Protein AF-A0A7K0RZT3-F1 (afdb_monomer_lite)

pLDDT: mean 76.5, std 20.4, range [35.31, 98.88]

Radius of gyration: 30.73 Å; chains: 1; bounding box: 65×34×114 Å

Sequence (165 aa):
MNIFDRVRKNGTHAAADDHLGPGSPAYTEVHQRRDELAAVVAEMTWDLGGLTYEMAIRDHFRIDVLVRRASELQEVDAQLGEVERLLAADYEGISGGCRACGAPHSRGAVYCWQCGLQLLQESQSAVVTGVTAPTAEIPAPAQTVPAPETQIQPPAPPRQPLPPR

Foldseek 3Di:
DDPVVVCVVVVPPDPPPPQCDPPDPNVVVLVVVLVVLVVVLVVLVVVLVVVVVVCVVVVHDDVVVSVVSVVVSVVSVVVSVVSVVVVVVSVQQWPFADPPPGHTDGVPDQADPPPRHGPPDPPPPPPPPDPDDDDDPDPDPDDPDDDPPPPPDPDDDDDDDDDDD

Structure (mmCIF, N/CA/C/O backbone):
data_AF-A0A7K0RZT3-F1
#
_entry.id   AF-A0A7K0RZT3-F1
#
loop_
_atom_site.group_PDB
_atom_site.id
_atom_site.type_symbol
_atom_site.label_atom_id
_atom_site.label_alt_id
_atom_site.label_comp_id
_atom_site.label_asym_id
_atom_site.label_entity_id
_atom_site.label_seq_id
_atom_site.pdbx_PDB_ins_code
_atom_site.Cartn_x
_atom_site.Cartn_y
_atom_site.Cartn_z
_atom_site.occupancy
_atom_site.B_iso_or_equiv
_atom_site.auth_seq_id
_atom_site.auth_comp_id
_atom_site.auth_asym_id
_atom_site.auth_atom_id
_atom_site.pdbx_PDB_model_num
ATOM 1 N N . MET A 1 1 ? -8.107 -11.428 56.842 1.00 50.16 1 MET A N 1
ATOM 2 C CA . MET A 1 1 ? -7.923 -10.964 55.449 1.00 50.16 1 MET A CA 1
ATOM 3 C C . MET A 1 1 ? -8.778 -11.862 54.564 1.00 50.16 1 MET A C 1
ATOM 5 O O . MET A 1 1 ? -8.476 -13.046 54.485 1.00 50.16 1 MET A O 1
ATOM 9 N N . ASN A 1 2 ? -9.898 -11.364 54.031 1.00 51.38 2 ASN A N 1
ATOM 10 C CA . ASN A 1 2 ? -10.887 -12.197 53.332 1.00 51.38 2 ASN A CA 1
ATOM 11 C C . ASN A 1 2 ? -10.506 -12.437 51.865 1.00 51.38 2 ASN A C 1
ATOM 13 O O . ASN A 1 2 ? -9.894 -11.587 51.223 1.00 51.38 2 ASN A O 1
ATOM 17 N N . ILE A 1 3 ? -10.906 -13.591 51.326 1.00 59.00 3 ILE A N 1
ATOM 18 C CA . ILE A 1 3 ? -10.601 -14.020 49.950 1.00 59.00 3 ILE A CA 1
ATOM 19 C C . ILE A 1 3 ? -11.137 -13.032 48.895 1.00 59.00 3 ILE A C 1
ATOM 21 O O . ILE A 1 3 ? -10.513 -12.830 47.856 1.00 59.00 3 ILE A O 1
ATOM 25 N N . PHE A 1 4 ? -12.226 -12.327 49.221 1.00 54.66 4 PHE A N 1
ATOM 26 C CA . PHE A 1 4 ? -12.836 -11.286 48.392 1.00 54.66 4 PHE A CA 1
ATOM 27 C C . PHE A 1 4 ? -11.978 -10.010 48.265 1.00 54.66 4 PHE A C 1
ATOM 29 O O . PHE A 1 4 ? -11.965 -9.399 47.198 1.00 54.66 4 PHE A O 1
ATOM 36 N N . ASP A 1 5 ? -11.183 -9.644 49.282 1.00 53.59 5 ASP A N 1
ATOM 37 C CA . ASP A 1 5 ? -10.235 -8.515 49.185 1.00 53.59 5 ASP A CA 1
ATOM 38 C C . ASP A 1 5 ? -9.071 -8.822 48.235 1.00 53.59 5 ASP A C 1
ATOM 40 O O . ASP A 1 5 ? -8.497 -7.920 47.622 1.00 53.59 5 ASP A O 1
ATOM 44 N N . ARG A 1 6 ? -8.719 -10.106 48.090 1.00 53.59 6 ARG A N 1
ATOM 45 C CA . ARG A 1 6 ? -7.636 -10.554 47.207 1.00 53.59 6 ARG A CA 1
ATOM 46 C C . ARG A 1 6 ? -8.045 -10.505 45.740 1.00 53.59 6 ARG A C 1
ATOM 48 O O . ARG A 1 6 ? -7.247 -10.084 44.913 1.00 53.59 6 ARG A O 1
ATOM 55 N N . VAL A 1 7 ? -9.293 -10.858 45.433 1.00 58.47 7 VAL A N 1
ATOM 56 C CA . VAL A 1 7 ? -9.851 -10.736 44.076 1.00 58.47 7 VAL A CA 1
ATOM 57 C C . VAL A 1 7 ? -9.948 -9.263 43.663 1.00 58.47 7 VAL A C 1
ATOM 59 O O . VAL A 1 7 ? -9.594 -8.922 42.541 1.00 58.47 7 VAL A O 1
ATOM 62 N N . ARG A 1 8 ? -10.307 -8.362 44.592 1.00 55.53 8 ARG A N 1
ATOM 63 C CA . ARG A 1 8 ? -10.365 -6.913 44.330 1.00 55.53 8 ARG A CA 1
ATOM 64 C C . ARG A 1 8 ? -8.989 -6.283 44.080 1.00 55.53 8 ARG A C 1
ATOM 66 O O . ARG A 1 8 ? -8.889 -5.365 43.278 1.00 55.53 8 ARG A O 1
ATOM 73 N N . LYS A 1 9 ? -7.937 -6.775 44.749 1.00 50.59 9 LYS A N 1
ATOM 74 C CA . LYS A 1 9 ? -6.548 -6.309 44.563 1.00 50.59 9 LYS A CA 1
ATOM 75 C C . LYS A 1 9 ? -5.829 -6.956 43.374 1.00 50.59 9 LYS A C 1
ATOM 77 O O . LYS A 1 9 ? -4.928 -6.338 42.824 1.00 50.59 9 LYS A O 1
ATOM 82 N N . ASN A 1 10 ? -6.239 -8.154 42.953 1.00 47.19 10 ASN A N 1
ATOM 83 C CA . ASN A 1 10 ? -5.727 -8.797 41.736 1.00 47.19 10 ASN A CA 1
ATOM 84 C C . ASN A 1 10 ? -6.435 -8.325 40.451 1.00 47.19 10 ASN A C 1
ATOM 86 O O . ASN A 1 10 ? -6.016 -8.708 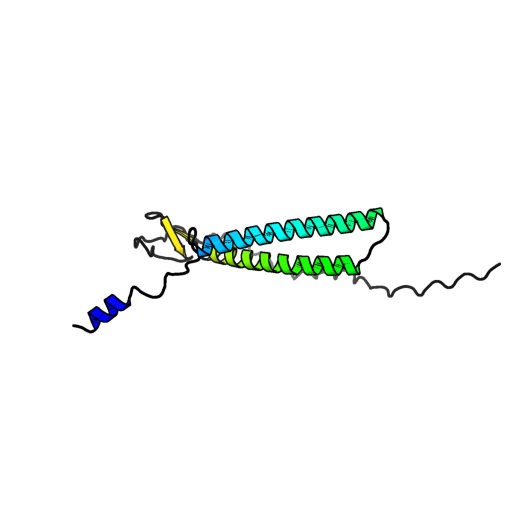39.367 1.00 47.19 10 ASN A O 1
ATOM 90 N N . GLY A 1 11 ? -7.486 -7.505 40.550 1.00 40.31 11 GLY A N 1
ATOM 91 C CA . GLY A 1 11 ? -8.268 -7.034 39.402 1.00 40.31 11 GLY A CA 1
ATOM 92 C C . GLY A 1 11 ? -7.705 -5.820 38.653 1.00 40.31 11 GLY A C 1
ATOM 93 O O . GLY A 1 11 ? -8.373 -5.340 37.747 1.00 40.31 11 GLY A O 1
ATOM 94 N N . THR A 1 12 ? -6.529 -5.287 39.015 1.00 45.53 12 THR A N 1
ATOM 95 C CA . THR A 1 12 ? -5.975 -4.063 38.387 1.00 45.53 12 THR A CA 1
ATOM 96 C C . THR A 1 12 ? -4.583 -4.230 37.774 1.00 45.53 12 THR A C 1
ATOM 98 O O . THR A 1 12 ? -3.945 -3.240 37.429 1.00 45.53 12 THR A O 1
ATOM 101 N N . HIS A 1 13 ? -4.101 -5.463 37.601 1.00 44.06 13 HIS A N 1
ATOM 102 C CA . HIS A 1 13 ? -2.879 -5.736 36.844 1.00 44.06 13 HIS A CA 1
ATOM 103 C C . HIS A 1 13 ? -3.109 -6.929 35.914 1.00 44.06 13 HIS A C 1
ATOM 105 O O . HIS A 1 13 ? -3.143 -8.054 36.400 1.00 44.06 13 HIS A O 1
ATOM 111 N N . ALA A 1 14 ? -3.234 -6.648 34.609 1.00 35.31 14 ALA A N 1
ATOM 112 C CA . ALA A 1 14 ? -3.191 -7.562 33.449 1.00 35.31 14 ALA A CA 1
ATOM 113 C C . ALA A 1 14 ? -4.442 -7.505 32.557 1.00 35.31 14 ALA A C 1
ATOM 115 O O . ALA A 1 14 ? -5.211 -8.455 32.477 1.00 35.31 14 ALA A O 1
ATOM 116 N N . ALA A 1 15 ? -4.606 -6.358 31.905 1.00 36.38 15 ALA A N 1
ATOM 117 C CA . ALA A 1 15 ? -5.102 -6.164 30.543 1.00 36.38 15 ALA A CA 1
ATOM 118 C C . ALA A 1 15 ? -5.265 -4.647 30.428 1.00 36.38 15 ALA A C 1
ATOM 120 O O . ALA A 1 15 ? -6.309 -4.094 30.750 1.00 36.38 15 ALA A O 1
ATOM 121 N N . ALA A 1 16 ? -4.178 -3.940 30.107 1.00 41.91 16 ALA A N 1
ATOM 122 C CA . ALA A 1 16 ? -4.373 -2.673 29.423 1.00 41.91 16 ALA A CA 1
ATOM 123 C C . ALA A 1 16 ? -5.045 -3.094 28.122 1.00 41.91 16 ALA A C 1
ATOM 125 O O . ALA A 1 16 ? -4.419 -3.782 27.320 1.00 41.91 16 ALA A O 1
ATOM 126 N N . ASP A 1 17 ? -6.349 -2.864 28.032 1.00 43.59 17 ASP A N 1
ATOM 127 C CA . ASP A 1 17 ? -7.126 -3.251 26.875 1.00 43.59 17 ASP A CA 1
ATOM 128 C C . ASP A 1 17 ? -6.464 -2.617 25.645 1.00 43.59 17 ASP A C 1
ATOM 130 O O . ASP A 1 17 ? -6.491 -1.394 25.479 1.00 43.59 17 ASP A O 1
ATOM 134 N N . ASP A 1 18 ? -5.850 -3.459 24.806 1.00 48.28 18 ASP A N 1
ATOM 135 C CA . ASP A 1 18 ? -5.452 -3.179 23.421 1.00 48.28 18 ASP A CA 1
ATOM 136 C C . ASP A 1 18 ? -6.727 -2.964 22.594 1.00 48.28 18 ASP A C 1
ATOM 138 O O . ASP A 1 18 ? -7.048 -3.666 21.635 1.00 48.28 18 ASP A O 1
ATOM 142 N N . HIS A 1 19 ? -7.541 -2.004 23.014 1.00 55.12 19 HIS A N 1
ATOM 143 C CA . HIS A 1 19 ? -8.616 -1.517 22.196 1.00 55.12 19 HIS A CA 1
ATOM 144 C C . HIS A 1 19 ? -7.970 -0.682 21.100 1.00 55.12 19 HIS A C 1
ATOM 146 O O . HIS A 1 19 ? -7.403 0.391 21.338 1.00 55.12 19 HIS A O 1
ATOM 152 N N . LEU A 1 20 ? -8.075 -1.198 19.879 1.00 59.78 20 LEU A N 1
ATOM 153 C CA . LEU A 1 20 ? -7.786 -0.502 18.633 1.00 59.78 20 LEU A CA 1
ATOM 154 C C . LEU A 1 20 ? -8.876 0.563 18.401 1.00 59.78 20 LEU A C 1
ATOM 156 O O . LEU A 1 20 ? -9.676 0.516 17.478 1.00 59.78 20 LEU A O 1
ATOM 160 N N . GLY A 1 21 ? -8.991 1.477 19.364 1.00 60.22 21 GLY A N 1
ATOM 161 C CA . GLY A 1 21 ? -9.945 2.570 19.390 1.00 60.22 21 GLY A CA 1
ATOM 162 C C . GLY A 1 21 ? -9.267 3.882 18.992 1.00 60.22 21 GLY A C 1
ATOM 163 O O . GLY A 1 21 ? -8.069 4.049 19.242 1.00 60.22 21 GLY A O 1
ATOM 164 N N . PRO A 1 22 ? -10.016 4.848 18.432 1.00 58.97 22 PRO A N 1
ATOM 165 C CA . PRO A 1 22 ? -9.461 6.133 18.025 1.00 58.97 22 PRO A CA 1
ATOM 166 C C . PRO A 1 22 ? -8.731 6.824 19.187 1.00 58.97 22 PRO A C 1
ATOM 168 O O . PRO A 1 22 ? -9.339 7.137 20.211 1.00 58.97 22 PRO A O 1
ATOM 171 N N . GLY A 1 23 ? -7.425 7.057 19.025 1.00 64.56 23 GLY A N 1
ATOM 172 C CA . GLY A 1 23 ? -6.568 7.715 20.021 1.00 64.56 23 GLY A CA 1
ATOM 173 C C . GLY A 1 23 ? -5.782 6.785 20.957 1.00 64.56 23 GLY A C 1
ATOM 174 O O . GLY A 1 23 ? -5.047 7.294 21.803 1.00 64.56 23 GLY A O 1
ATOM 175 N N . SER A 1 24 ? -5.890 5.456 20.820 1.00 74.19 24 SER A N 1
ATOM 176 C CA . SER A 1 24 ? -4.996 4.523 21.523 1.00 74.19 24 SER A CA 1
ATOM 177 C C . SER A 1 24 ? -3.600 4.486 20.873 1.00 74.19 24 SER A C 1
ATOM 179 O O . SER A 1 24 ? -3.479 4.731 19.670 1.00 74.19 24 SER A O 1
ATOM 181 N N . PRO A 1 25 ? -2.524 4.184 21.628 1.00 73.56 25 PRO A N 1
ATOM 182 C CA . PRO A 1 25 ? -1.177 4.084 21.061 1.00 73.56 25 PRO A CA 1
ATOM 183 C C . PRO A 1 25 ? -1.088 3.006 19.967 1.00 73.56 25 PRO A C 1
ATOM 185 O O . PRO A 1 25 ? -0.498 3.257 18.918 1.00 73.56 25 PRO A O 1
ATOM 188 N N . ALA A 1 26 ? -1.756 1.862 20.157 1.00 76.12 26 ALA A N 1
ATOM 189 C CA . ALA A 1 26 ? -1.850 0.804 19.151 1.00 76.12 26 ALA A CA 1
ATOM 190 C C . ALA A 1 26 ? -2.554 1.292 17.871 1.00 76.12 26 ALA A C 1
ATOM 192 O O . ALA A 1 26 ? -2.080 1.047 16.766 1.00 76.12 26 ALA A O 1
ATOM 193 N N . TYR A 1 27 ? -3.637 2.066 18.003 1.00 81.38 27 TYR A N 1
ATOM 194 C CA . TYR A 1 27 ? -4.324 2.674 16.860 1.00 81.38 27 TYR A CA 1
ATOM 195 C C . TYR A 1 27 ? -3.407 3.638 16.096 1.00 81.38 27 TYR A C 1
ATOM 197 O O . TYR A 1 27 ? -3.336 3.591 14.868 1.00 81.38 27 TYR A O 1
ATOM 205 N N . THR A 1 28 ? -2.655 4.485 16.806 1.00 86.06 28 THR A N 1
ATOM 206 C CA . THR A 1 28 ? -1.700 5.399 16.160 1.00 86.06 28 THR A CA 1
ATOM 207 C C . THR A 1 28 ? -0.558 4.665 15.457 1.00 86.06 28 THR A C 1
ATOM 209 O O . THR A 1 28 ? -0.139 5.102 14.389 1.00 86.06 28 THR A O 1
ATOM 212 N N . GLU A 1 29 ? -0.101 3.535 16.001 1.00 89.00 29 GLU A N 1
ATOM 213 C CA . GLU A 1 29 ? 0.954 2.709 15.405 1.00 89.00 29 GLU A CA 1
ATOM 214 C C . GLU A 1 29 ? 0.496 2.056 14.094 1.00 89.00 29 GLU A C 1
ATOM 216 O O . GLU A 1 29 ? 1.208 2.122 13.094 1.00 89.00 29 GLU A O 1
ATOM 221 N N . VAL A 1 30 ? -0.722 1.502 14.050 1.00 90.25 30 VAL A N 1
ATOM 222 C CA . VAL A 1 30 ? -1.278 0.909 12.820 1.00 90.25 30 VAL A CA 1
ATOM 223 C C . VAL A 1 30 ? -1.459 1.970 11.728 1.00 90.25 30 VAL A C 1
ATOM 225 O O . VAL A 1 30 ? -1.115 1.737 10.568 1.00 90.25 30 VAL A O 1
ATOM 228 N N . HIS A 1 31 ? -1.929 3.167 12.091 1.00 92.56 31 HIS A N 1
ATOM 229 C CA . HIS A 1 31 ? -2.030 4.291 11.156 1.00 92.56 31 HIS A CA 1
ATOM 230 C C . HIS A 1 31 ? -0.669 4.758 10.634 1.00 92.56 31 HIS A C 1
ATOM 232 O O . HIS A 1 31 ? -0.518 4.961 9.430 1.00 92.56 31 HIS A O 1
ATOM 238 N N . GLN A 1 32 ? 0.325 4.886 11.514 1.00 95.12 32 GLN A N 1
ATOM 239 C CA . GLN A 1 32 ? 1.685 5.229 11.111 1.00 95.12 32 GLN A CA 1
ATOM 240 C C . GLN A 1 32 ? 2.247 4.172 10.156 1.00 95.12 32 GLN A C 1
ATOM 242 O O . GLN A 1 32 ? 2.810 4.510 9.116 1.00 95.12 32 GLN A O 1
ATOM 247 N N . ARG A 1 33 ? 2.039 2.889 10.465 1.00 96.50 33 ARG A N 1
ATOM 248 C CA . ARG A 1 33 ? 2.508 1.790 9.625 1.00 96.50 33 ARG A CA 1
ATOM 249 C C . ARG A 1 33 ? 1.880 1.813 8.233 1.00 96.50 33 ARG A C 1
ATOM 251 O O . ARG A 1 33 ? 2.579 1.552 7.254 1.00 96.50 33 ARG A O 1
ATOM 258 N N . ARG A 1 34 ? 0.587 2.141 8.130 1.00 98.00 34 ARG A N 1
ATOM 259 C CA . ARG A 1 34 ? -0.090 2.356 6.843 1.00 98.00 34 ARG A CA 1
ATOM 260 C C . ARG A 1 34 ? 0.595 3.466 6.049 1.00 98.00 34 ARG A C 1
ATOM 262 O O . ARG A 1 34 ? 0.900 3.267 4.879 1.00 98.00 34 ARG A O 1
ATOM 269 N N . ASP A 1 35 ? 0.842 4.612 6.677 1.00 98.31 35 ASP A N 1
ATOM 270 C CA . ASP A 1 35 ? 1.423 5.776 6.002 1.00 98.31 35 ASP A CA 1
ATOM 271 C C . ASP A 1 35 ? 2.860 5.497 5.528 1.00 98.31 35 ASP A C 1
ATOM 273 O O . ASP A 1 35 ? 3.232 5.870 4.414 1.00 98.31 35 ASP A O 1
ATOM 277 N N . GLU A 1 36 ? 3.646 4.765 6.323 1.00 98.44 36 GLU A N 1
ATOM 278 C CA . GLU A 1 36 ? 4.974 4.280 5.933 1.00 98.44 36 GLU A CA 1
ATOM 279 C C . GLU A 1 36 ? 4.912 3.351 4.714 1.00 98.44 36 GLU A C 1
ATOM 281 O O . GLU A 1 36 ? 5.644 3.552 3.745 1.00 98.44 36 GLU A O 1
ATOM 286 N N . LEU A 1 37 ? 4.031 2.345 4.734 1.00 98.69 37 LEU A N 1
ATOM 287 C CA . LEU A 1 37 ? 3.872 1.407 3.619 1.00 98.69 37 LEU A CA 1
ATOM 288 C C . LEU A 1 37 ? 3.382 2.113 2.350 1.00 98.69 37 LEU A C 1
ATOM 290 O O . LEU A 1 37 ? 3.917 1.860 1.273 1.00 98.69 37 LEU A O 1
ATOM 294 N N . ALA A 1 38 ? 2.429 3.038 2.472 1.00 98.69 38 ALA A N 1
ATOM 295 C CA . ALA A 1 38 ? 1.926 3.829 1.354 1.00 98.69 38 ALA A CA 1
ATOM 296 C C . ALA A 1 38 ? 3.028 4.684 0.712 1.00 98.69 38 ALA A C 1
ATOM 298 O O . ALA A 1 38 ? 3.123 4.749 -0.515 1.00 98.69 38 ALA A O 1
ATOM 299 N N . ALA A 1 39 ? 3.901 5.293 1.522 1.00 98.75 39 ALA A N 1
ATOM 300 C CA . ALA A 1 39 ? 5.051 6.036 1.018 1.00 98.75 39 ALA A CA 1
ATOM 301 C C . ALA A 1 39 ? 6.029 5.128 0.254 1.00 98.75 39 ALA A C 1
ATOM 303 O O . ALA A 1 39 ? 6.490 5.493 -0.827 1.00 98.75 39 ALA A O 1
ATOM 304 N N . VAL A 1 40 ? 6.305 3.925 0.770 1.00 98.69 40 VAL A N 1
ATOM 305 C CA . VAL A 1 40 ? 7.187 2.956 0.098 1.00 98.69 40 VAL A CA 1
ATOM 306 C C . VAL A 1 40 ? 6.582 2.468 -1.222 1.00 98.69 40 VAL A C 1
ATOM 308 O O . VAL A 1 40 ? 7.284 2.437 -2.230 1.00 98.69 40 VAL A O 1
ATOM 311 N N . VAL A 1 41 ? 5.287 2.132 -1.255 1.00 98.88 41 VAL A N 1
ATOM 312 C CA . VAL A 1 41 ? 4.584 1.726 -2.487 1.00 98.88 41 VAL A CA 1
ATOM 313 C C . VAL A 1 41 ? 4.641 2.833 -3.540 1.00 98.88 41 VAL A C 1
ATOM 315 O O . VAL A 1 41 ? 4.902 2.554 -4.713 1.00 98.88 41 VAL A O 1
ATOM 318 N N . ALA A 1 42 ? 4.436 4.090 -3.136 1.00 98.81 42 ALA A N 1
ATOM 319 C CA . ALA A 1 42 ? 4.514 5.234 -4.038 1.00 98.81 42 ALA A CA 1
ATOM 320 C C . ALA A 1 42 ? 5.918 5.388 -4.647 1.00 98.81 42 ALA A C 1
ATOM 322 O O . ALA A 1 42 ? 6.036 5.516 -5.867 1.00 98.81 42 ALA A O 1
ATOM 323 N N . GLU A 1 43 ? 6.969 5.302 -3.828 1.00 98.81 43 GLU A N 1
ATOM 324 C CA . GLU A 1 43 ? 8.360 5.399 -4.289 1.00 98.81 43 GLU A CA 1
ATOM 325 C C . GLU A 1 43 ? 8.720 4.253 -5.243 1.00 98.81 43 GLU A C 1
ATOM 327 O O . GLU A 1 43 ? 9.217 4.473 -6.344 1.00 98.81 43 GLU A O 1
ATOM 332 N N . MET A 1 44 ? 8.382 3.013 -4.883 1.00 98.75 44 MET A N 1
ATOM 333 C CA . MET A 1 44 ? 8.646 1.849 -5.732 1.00 98.75 44 MET A CA 1
ATOM 334 C C . MET A 1 44 ? 7.875 1.903 -7.058 1.00 98.75 44 MET A C 1
ATOM 336 O O . MET A 1 44 ? 8.388 1.470 -8.092 1.00 98.75 44 MET A O 1
ATOM 340 N N . THR A 1 45 ? 6.655 2.447 -7.054 1.00 98.69 45 THR A N 1
ATOM 341 C CA . THR A 1 45 ? 5.866 2.664 -8.276 1.00 98.69 45 THR A CA 1
ATOM 342 C C . THR A 1 45 ? 6.526 3.711 -9.171 1.00 98.69 45 THR A C 1
ATOM 344 O O . THR A 1 45 ? 6.617 3.517 -10.387 1.00 98.69 45 THR A O 1
ATOM 347 N N . TRP A 1 46 ? 7.019 4.799 -8.573 1.00 98.75 46 TRP A N 1
ATOM 348 C CA . TRP A 1 46 ? 7.772 5.831 -9.277 1.00 98.75 46 TRP A CA 1
ATOM 349 C C . TRP A 1 46 ? 9.044 5.260 -9.916 1.00 98.75 46 TRP A C 1
ATOM 351 O O . TRP A 1 46 ? 9.251 5.422 -11.121 1.00 98.75 46 TRP A O 1
ATOM 361 N N . ASP A 1 47 ? 9.838 4.507 -9.156 1.00 98.44 47 ASP A N 1
ATOM 362 C CA . ASP A 1 47 ? 11.064 3.863 -9.634 1.00 98.44 47 ASP A CA 1
ATOM 363 C C . ASP A 1 47 ? 10.800 2.842 -10.746 1.00 98.44 47 ASP A C 1
ATOM 365 O O . ASP A 1 47 ? 11.522 2.801 -11.747 1.00 98.44 47 ASP A O 1
ATOM 369 N N . LEU A 1 48 ? 9.749 2.025 -10.613 1.00 98.56 48 LEU A N 1
ATOM 370 C CA . LEU A 1 48 ? 9.354 1.060 -11.641 1.00 98.56 48 LEU A CA 1
ATOM 371 C C . LEU A 1 48 ? 8.956 1.766 -12.945 1.00 98.56 48 LEU A C 1
ATOM 373 O O . LEU A 1 48 ? 9.346 1.333 -14.036 1.00 98.56 48 LEU A O 1
ATOM 377 N N . GLY A 1 49 ? 8.208 2.867 -12.841 1.00 98.44 49 GLY A N 1
ATOM 378 C CA . GLY A 1 49 ? 7.845 3.715 -13.974 1.00 98.44 49 GLY A CA 1
ATOM 379 C C . GLY A 1 49 ? 9.068 4.354 -14.631 1.00 98.44 49 GLY A C 1
ATOM 380 O O . GLY A 1 49 ? 9.218 4.272 -15.851 1.00 98.44 49 GLY A O 1
ATOM 381 N N . GLY A 1 50 ? 9.980 4.910 -13.831 1.00 98.38 50 GLY A N 1
ATOM 382 C CA . GLY A 1 50 ? 11.238 5.492 -14.301 1.00 98.38 50 GLY A CA 1
ATOM 383 C C . GLY A 1 50 ? 12.122 4.472 -15.016 1.00 98.38 50 GLY A C 1
ATOM 384 O O . GLY A 1 50 ? 12.603 4.727 -16.119 1.00 98.38 50 GLY A O 1
ATOM 385 N N . LEU A 1 51 ? 12.265 3.270 -14.455 1.00 98.19 51 LEU A N 1
ATOM 386 C CA . LEU A 1 51 ? 12.990 2.170 -15.088 1.00 98.19 51 LEU A CA 1
ATOM 387 C C . LEU A 1 51 ? 12.366 1.783 -16.437 1.00 98.19 51 LEU A C 1
ATOM 389 O O . LEU A 1 51 ? 13.079 1.618 -17.427 1.00 98.19 51 LEU A O 1
ATOM 393 N N . THR A 1 52 ? 11.039 1.655 -16.481 1.00 98.56 52 THR A N 1
ATOM 394 C CA . THR A 1 52 ? 10.302 1.325 -17.709 1.00 98.56 52 THR A CA 1
ATOM 395 C C . THR A 1 52 ? 10.480 2.414 -18.767 1.00 98.56 52 THR A C 1
ATOM 397 O O . THR A 1 52 ? 10.732 2.102 -19.930 1.00 98.56 52 THR A O 1
ATOM 400 N N . TYR A 1 53 ? 10.413 3.685 -18.367 1.00 98.44 53 TYR A N 1
ATOM 401 C CA . TYR A 1 53 ? 10.657 4.833 -19.237 1.00 98.44 53 TYR A CA 1
ATOM 402 C C . TYR A 1 53 ? 12.076 4.808 -19.824 1.00 98.44 53 TYR A C 1
ATOM 404 O O . TYR A 1 53 ? 12.244 4.894 -21.041 1.00 98.44 53 TYR A O 1
ATOM 412 N N . GLU A 1 54 ? 13.096 4.602 -18.988 1.00 98.38 54 GLU A N 1
ATOM 413 C CA . GLU A 1 54 ? 14.497 4.541 -19.417 1.00 98.38 54 GLU A CA 1
ATOM 414 C C . GLU A 1 54 ? 14.786 3.357 -20.360 1.00 98.38 54 GLU A C 1
ATOM 416 O O . GLU A 1 54 ? 15.639 3.470 -21.248 1.00 98.38 54 GLU A O 1
ATOM 421 N N . MET A 1 55 ? 14.085 2.228 -20.198 1.00 98.38 55 MET A N 1
ATOM 422 C CA . MET A 1 55 ? 14.136 1.100 -21.138 1.00 98.38 55 MET A CA 1
ATOM 423 C C . MET A 1 55 ? 13.441 1.427 -22.463 1.00 98.38 55 MET A C 1
ATOM 425 O O . MET A 1 55 ? 13.968 1.087 -23.524 1.00 98.38 55 MET A O 1
ATOM 429 N N . ALA A 1 56 ? 12.291 2.106 -22.408 1.00 98.25 56 ALA A N 1
ATOM 430 C CA . ALA A 1 56 ? 11.505 2.475 -23.580 1.00 98.25 56 ALA A CA 1
ATOM 431 C C . ALA A 1 56 ? 12.271 3.424 -24.507 1.00 98.25 56 ALA A C 1
ATOM 433 O O . ALA A 1 56 ? 12.357 3.176 -25.707 1.00 98.25 56 ALA A O 1
ATOM 434 N N . ILE A 1 57 ? 12.894 4.475 -23.961 1.00 98.38 57 ILE A N 1
ATOM 435 C CA . ILE A 1 57 ? 13.651 5.443 -24.773 1.00 98.38 57 ILE A CA 1
ATOM 436 C C . ILE A 1 57 ? 14.937 4.853 -25.375 1.00 98.38 57 ILE A C 1
ATOM 438 O O . ILE A 1 57 ? 15.481 5.414 -26.322 1.00 98.38 57 ILE A O 1
ATOM 442 N N . ARG A 1 58 ? 15.434 3.732 -24.832 1.00 97.88 58 ARG A N 1
ATOM 443 C CA . ARG A 1 58 ? 16.598 2.994 -25.355 1.00 97.88 58 ARG A CA 1
ATOM 444 C C . ARG A 1 58 ? 16.218 1.792 -26.223 1.00 97.88 58 ARG A C 1
ATOM 446 O O . ARG A 1 58 ? 17.119 1.078 -26.651 1.00 97.88 58 ARG A O 1
ATOM 453 N N . ASP A 1 59 ? 14.923 1.571 -26.455 1.00 97.25 59 ASP A N 1
ATOM 454 C CA . ASP A 1 59 ? 14.373 0.446 -27.224 1.00 97.25 59 ASP A CA 1
ATOM 455 C C . ASP A 1 59 ? 14.885 -0.932 -26.755 1.00 97.25 59 ASP A C 1
ATOM 457 O O . ASP A 1 59 ? 15.122 -1.851 -27.536 1.00 97.25 59 ASP A O 1
ATOM 461 N N . HIS A 1 60 ? 15.104 -1.080 -25.445 1.00 97.00 60 HIS A N 1
ATOM 462 C CA . HIS A 1 60 ? 15.636 -2.312 -24.869 1.00 97.00 60 HIS A CA 1
ATOM 463 C C . HIS A 1 60 ? 14.852 -2.723 -23.622 1.00 97.00 60 HIS A C 1
ATOM 465 O O . HIS A 1 60 ? 15.244 -2.452 -22.483 1.00 97.00 60 HIS A O 1
ATOM 471 N N . PHE A 1 61 ? 13.767 -3.465 -23.832 1.00 97.75 61 PHE A N 1
ATOM 472 C CA . PHE A 1 61 ? 12.967 -4.014 -22.743 1.00 97.75 61 PHE A CA 1
ATOM 473 C C . PHE A 1 61 ? 13.536 -5.321 -22.205 1.00 97.75 61 PHE A C 1
ATOM 475 O O . PHE A 1 61 ? 13.722 -6.300 -22.927 1.00 97.75 61 PHE A O 1
ATOM 482 N N . ARG A 1 62 ? 13.732 -5.356 -20.887 1.00 97.44 62 ARG A N 1
ATOM 483 C CA . ARG A 1 62 ? 13.992 -6.583 -20.134 1.00 97.44 62 ARG A CA 1
ATOM 484 C C . ARG A 1 62 ? 12.804 -6.905 -19.250 1.00 97.44 62 ARG A C 1
ATOM 486 O O . ARG A 1 62 ? 12.724 -6.461 -18.106 1.00 97.44 62 ARG A O 1
ATOM 493 N N . ILE A 1 63 ? 11.871 -7.672 -19.804 1.00 97.69 63 ILE A N 1
ATOM 494 C CA . ILE A 1 63 ? 10.628 -8.032 -19.115 1.00 97.69 63 ILE A CA 1
ATOM 495 C C . ILE A 1 63 ? 10.907 -8.805 -17.822 1.00 97.69 63 ILE A C 1
ATOM 497 O O . ILE A 1 63 ? 10.216 -8.596 -16.835 1.00 97.69 63 ILE A O 1
ATOM 501 N N . ASP A 1 64 ? 11.958 -9.623 -17.779 1.00 98.19 64 ASP A N 1
ATOM 502 C CA . ASP A 1 64 ? 12.376 -10.349 -16.575 1.00 98.19 64 ASP A CA 1
ATOM 503 C C . ASP A 1 64 ? 12.691 -9.413 -15.396 1.00 98.19 64 ASP A C 1
ATOM 505 O O . ASP A 1 64 ? 12.302 -9.681 -14.259 1.00 98.19 64 ASP A O 1
ATOM 509 N N . VAL A 1 65 ? 13.345 -8.282 -15.674 1.00 97.75 65 VAL A N 1
ATOM 510 C CA . VAL A 1 65 ? 13.667 -7.274 -14.660 1.00 97.75 65 VAL A CA 1
ATOM 511 C C . VAL A 1 65 ? 12.395 -6.577 -14.185 1.00 97.75 65 VAL A C 1
ATOM 513 O O . VAL A 1 65 ? 12.213 -6.416 -12.980 1.00 97.75 65 VAL A O 1
ATOM 516 N N . LEU A 1 66 ? 11.504 -6.202 -15.108 1.00 98.12 66 LEU A N 1
ATOM 517 C CA . LEU A 1 66 ? 10.234 -5.555 -14.768 1.00 98.12 66 LEU A CA 1
ATOM 518 C C . LEU A 1 66 ? 9.339 -6.468 -13.929 1.00 98.12 66 LEU A C 1
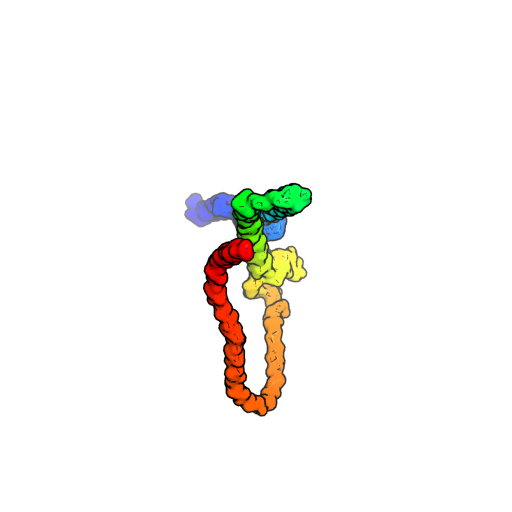ATOM 520 O O . LEU A 1 66 ? 8.810 -6.023 -12.917 1.00 98.12 66 LEU A O 1
ATOM 524 N N . VAL A 1 67 ? 9.219 -7.746 -14.300 1.00 98.50 67 VAL A N 1
ATOM 525 C CA . VAL A 1 67 ? 8.440 -8.737 -13.544 1.00 98.50 67 VAL A CA 1
ATOM 526 C C . VAL A 1 67 ? 8.993 -8.880 -12.132 1.00 98.50 67 VAL A C 1
ATOM 528 O O . VAL A 1 67 ? 8.230 -8.796 -11.177 1.00 98.50 67 VAL A O 1
ATOM 531 N N . ARG A 1 68 ? 10.315 -9.015 -11.977 1.00 98.50 68 ARG A N 1
ATOM 532 C CA . ARG A 1 68 ? 10.934 -9.104 -10.650 1.00 98.50 68 ARG A CA 1
ATOM 533 C C . ARG A 1 68 ? 10.650 -7.866 -9.793 1.00 98.50 68 ARG A C 1
ATOM 535 O O . ARG A 1 68 ? 10.263 -8.012 -8.640 1.00 98.50 68 ARG A O 1
ATOM 542 N N . ARG A 1 69 ? 10.827 -6.659 -10.343 1.00 98.56 69 ARG A N 1
ATOM 543 C CA . ARG A 1 69 ? 10.559 -5.406 -9.613 1.00 98.56 69 ARG A CA 1
ATOM 544 C C . ARG A 1 69 ? 9.081 -5.235 -9.272 1.00 98.56 69 ARG A C 1
ATOM 546 O O . ARG A 1 69 ? 8.763 -4.778 -8.181 1.00 98.56 69 ARG A O 1
ATOM 553 N N . ALA A 1 70 ? 8.189 -5.640 -10.171 1.00 98.62 70 ALA A N 1
ATOM 554 C CA . ALA A 1 70 ? 6.756 -5.636 -9.916 1.00 98.62 70 ALA A CA 1
ATOM 555 C C . ALA A 1 70 ? 6.373 -6.622 -8.803 1.00 98.62 70 ALA A C 1
ATOM 557 O O . ALA A 1 70 ? 5.537 -6.280 -7.979 1.00 98.62 70 ALA A O 1
ATOM 558 N N . SER A 1 71 ? 6.994 -7.804 -8.730 1.00 98.81 71 SER A N 1
ATOM 559 C CA . SER A 1 71 ? 6.769 -8.740 -7.620 1.00 98.81 71 SER A CA 1
ATOM 560 C C . SER A 1 71 ? 7.237 -8.170 -6.280 1.00 98.81 71 SER A C 1
ATOM 562 O O . SER A 1 71 ? 6.493 -8.240 -5.309 1.00 98.81 71 SER A O 1
ATOM 564 N N . GLU A 1 72 ? 8.415 -7.538 -6.236 1.00 98.62 72 GLU A N 1
ATOM 565 C CA . GLU A 1 72 ? 8.907 -6.845 -5.033 1.00 98.62 72 GLU A CA 1
ATOM 566 C C . GLU A 1 72 ? 7.922 -5.741 -4.584 1.00 98.62 72 GLU A C 1
ATOM 568 O O . GLU A 1 72 ? 7.609 -5.632 -3.402 1.00 98.62 72 GLU A O 1
ATOM 573 N N . LEU A 1 73 ? 7.375 -4.956 -5.523 1.00 98.75 73 LEU A N 1
ATOM 574 C CA . LEU A 1 73 ? 6.336 -3.957 -5.236 1.00 98.75 73 LEU A CA 1
ATOM 575 C C . LEU A 1 73 ? 5.031 -4.598 -4.738 1.00 98.75 73 LEU A C 1
ATOM 577 O O . LEU A 1 73 ? 4.459 -4.137 -3.754 1.00 98.75 73 LEU A O 1
ATOM 581 N N . GLN A 1 74 ? 4.575 -5.674 -5.379 1.00 98.62 74 GLN A N 1
ATOM 582 C CA . GLN A 1 74 ? 3.355 -6.393 -4.996 1.00 98.62 74 GLN A CA 1
ATOM 583 C C . GLN A 1 74 ? 3.421 -6.942 -3.569 1.00 98.62 74 GLN A C 1
ATOM 585 O O . GLN A 1 74 ? 2.406 -6.960 -2.881 1.00 98.62 74 GLN A O 1
ATOM 590 N N . GLU A 1 75 ? 4.592 -7.377 -3.102 1.00 98.75 75 GLU A N 1
ATOM 591 C CA . GLU A 1 75 ? 4.766 -7.833 -1.720 1.00 98.75 75 GLU A CA 1
ATOM 592 C C . GLU A 1 75 ? 4.514 -6.710 -0.705 1.00 98.75 75 GLU A C 1
ATOM 594 O O . GLU A 1 75 ? 3.889 -6.945 0.331 1.00 98.75 75 GLU A O 1
ATOM 599 N N . VAL A 1 76 ? 4.971 -5.489 -0.995 1.00 98.69 76 VAL A N 1
ATOM 600 C CA . VAL A 1 76 ? 4.748 -4.323 -0.125 1.00 98.69 76 VAL A CA 1
ATOM 601 C C . VAL A 1 76 ? 3.305 -3.827 -0.234 1.00 98.69 76 VAL A C 1
ATOM 603 O O . VAL A 1 76 ? 2.680 -3.535 0.784 1.00 98.69 76 VAL A O 1
ATOM 606 N N . ASP A 1 77 ? 2.745 -3.802 -1.442 1.00 98.69 77 ASP A N 1
ATOM 607 C CA . ASP A 1 77 ? 1.343 -3.447 -1.681 1.00 98.69 77 ASP A CA 1
ATOM 608 C C . ASP A 1 77 ? 0.381 -4.406 -0.957 1.00 98.69 77 ASP A C 1
ATOM 610 O O . ASP A 1 77 ? -0.573 -3.984 -0.305 1.00 98.69 77 ASP A O 1
ATOM 614 N N . ALA A 1 78 ? 0.687 -5.707 -0.946 1.00 98.62 78 ALA A N 1
ATOM 615 C CA . ALA A 1 78 ? -0.080 -6.694 -0.191 1.00 98.62 78 ALA A CA 1
ATOM 616 C C . ALA A 1 78 ? -0.042 -6.442 1.327 1.00 98.62 78 ALA A C 1
ATOM 618 O O . ALA A 1 78 ? -1.052 -6.646 2.006 1.00 98.62 78 ALA A O 1
ATOM 619 N N . GLN A 1 79 ? 1.097 -5.988 1.864 1.00 98.44 79 GLN A N 1
ATOM 620 C CA . GLN A 1 79 ? 1.208 -5.600 3.275 1.00 98.44 79 GLN A CA 1
ATOM 621 C C . GLN A 1 79 ? 0.376 -4.354 3.579 1.00 98.44 79 GLN A C 1
ATOM 623 O O . GLN A 1 79 ? -0.305 -4.318 4.604 1.00 98.44 79 GLN A O 1
ATOM 628 N N . LEU A 1 80 ? 0.402 -3.353 2.693 1.00 98.62 80 LEU A N 1
ATOM 629 C CA . LEU A 1 80 ? -0.432 -2.160 2.824 1.00 98.62 80 LEU A CA 1
ATOM 630 C C . LEU A 1 80 ? -1.916 -2.541 2.851 1.00 98.62 80 LEU A C 1
ATOM 632 O O . LEU A 1 80 ? -2.622 -2.171 3.787 1.00 98.62 80 LEU A O 1
ATOM 636 N N . GLY A 1 81 ? -2.358 -3.361 1.896 1.00 97.56 81 GLY A N 1
ATOM 637 C CA . GLY A 1 81 ? -3.742 -3.822 1.825 1.00 97.56 81 GLY A CA 1
ATOM 638 C C . GLY A 1 81 ? -4.186 -4.631 3.050 1.00 97.56 81 GLY A C 1
ATOM 639 O O . GLY A 1 81 ? -5.357 -4.589 3.420 1.00 97.56 81 GLY A O 1
ATOM 640 N N . GLU A 1 82 ? -3.277 -5.348 3.716 1.00 96.44 82 GLU A N 1
ATOM 641 C CA . GLU A 1 82 ? -3.593 -6.020 4.982 1.00 96.44 82 GLU A CA 1
ATOM 642 C C . GLU A 1 82 ? -3.824 -5.022 6.121 1.00 96.44 82 GLU A C 1
ATOM 644 O O . GLU A 1 82 ? -4.829 -5.116 6.825 1.00 96.44 82 GLU A O 1
ATOM 649 N N . VAL A 1 83 ? -2.946 -4.027 6.273 1.00 96.12 83 VAL A N 1
ATOM 650 C CA . VAL A 1 83 ? -3.107 -2.974 7.289 1.00 96.12 83 VAL A CA 1
ATOM 651 C C . VAL A 1 83 ? -4.390 -2.175 7.054 1.00 96.12 83 VAL A C 1
ATOM 653 O O . VAL A 1 83 ? -5.124 -1.878 7.996 1.00 96.12 83 VAL A O 1
ATOM 656 N N . GLU A 1 84 ? -4.705 -1.866 5.799 1.00 95.50 84 GLU A N 1
ATOM 657 C CA . GLU A 1 84 ? -5.942 -1.175 5.436 1.00 95.50 84 GLU A CA 1
ATOM 658 C C . GLU A 1 84 ? -7.191 -2.002 5.759 1.00 95.50 84 GLU A C 1
ATOM 660 O O . GLU A 1 84 ? -8.173 -1.446 6.254 1.00 95.50 84 GLU A O 1
ATOM 665 N N . ARG A 1 85 ? -7.155 -3.326 5.550 1.00 92.44 85 ARG A N 1
ATOM 666 C CA . ARG A 1 85 ? -8.244 -4.224 5.965 1.00 92.44 85 ARG A CA 1
ATOM 667 C C . ARG A 1 85 ? -8.441 -4.237 7.478 1.00 92.44 85 ARG A C 1
ATOM 669 O O . ARG A 1 85 ? -9.588 -4.223 7.919 1.00 92.44 85 ARG A O 1
ATOM 676 N N . LEU A 1 86 ? -7.358 -4.252 8.260 1.00 88.50 86 LEU A N 1
ATOM 677 C CA . LEU A 1 86 ? -7.437 -4.193 9.724 1.00 88.50 86 LEU A CA 1
ATOM 678 C C . LEU A 1 86 ? -8.104 -2.893 10.183 1.00 88.50 86 LEU A C 1
ATOM 680 O O . LEU A 1 86 ? -9.104 -2.939 10.896 1.00 88.50 86 LEU A O 1
ATOM 684 N N . LEU A 1 87 ? -7.637 -1.752 9.669 1.00 88.12 87 LEU A N 1
ATOM 685 C CA . LEU A 1 87 ? -8.229 -0.449 9.974 1.00 88.12 87 LEU A CA 1
ATOM 686 C C . LEU A 1 87 ? -9.709 -0.380 9.571 1.00 88.12 87 LEU A C 1
ATOM 688 O O . LEU A 1 87 ? -10.534 0.146 10.318 1.00 88.12 87 LEU A O 1
ATOM 692 N N . ALA A 1 88 ? -10.073 -0.918 8.405 1.00 85.06 88 ALA A N 1
ATOM 693 C CA . ALA A 1 88 ? -11.463 -0.959 7.964 1.00 85.06 88 ALA A CA 1
ATOM 694 C C . ALA A 1 88 ? -12.342 -1.801 8.906 1.00 85.06 88 ALA A C 1
ATOM 696 O O . ALA A 1 88 ? -13.438 -1.364 9.260 1.00 85.06 88 ALA A O 1
ATOM 697 N N . ALA A 1 89 ? -11.860 -2.962 9.359 1.00 78.12 89 ALA A N 1
ATOM 698 C CA . ALA A 1 89 ? -12.581 -3.823 10.295 1.00 78.12 89 ALA A CA 1
ATOM 699 C C . ALA A 1 89 ? -12.826 -3.143 11.656 1.00 78.12 89 ALA A C 1
ATOM 701 O O . ALA A 1 89 ? -13.921 -3.266 12.213 1.00 78.12 89 ALA A O 1
ATOM 702 N N . ASP A 1 90 ? -11.859 -2.371 12.163 1.00 72.75 90 ASP A N 1
ATOM 703 C CA . ASP A 1 90 ? -12.021 -1.613 13.412 1.00 72.75 90 ASP A CA 1
ATOM 704 C C . ASP A 1 90 ? -13.108 -0.545 13.295 1.00 72.75 90 ASP A C 1
ATOM 706 O O . ASP A 1 90 ? -13.981 -0.423 14.160 1.00 72.75 90 ASP A O 1
ATOM 710 N N . TYR A 1 91 ? -13.097 0.203 12.189 1.00 67.88 91 TYR A N 1
ATOM 711 C CA . TYR A 1 91 ? -14.140 1.181 11.896 1.00 67.88 91 TYR A CA 1
ATOM 712 C C . TYR A 1 91 ? -15.502 0.515 11.720 1.00 67.88 91 TYR A C 1
ATOM 714 O O . TYR A 1 91 ? -16.512 1.042 12.191 1.00 67.88 91 TYR A O 1
ATOM 722 N N . GLU A 1 92 ? -15.554 -0.656 11.086 1.00 67.81 92 GLU A N 1
ATOM 723 C CA . GLU A 1 92 ? -16.804 -1.369 10.903 1.00 67.81 92 GLU A CA 1
ATOM 724 C C . GLU A 1 92 ? -17.403 -1.867 12.225 1.00 67.81 92 GLU A C 1
ATOM 726 O O . GLU A 1 92 ? -18.626 -1.928 12.333 1.00 67.81 92 GLU A O 1
ATOM 731 N N . GLY A 1 93 ? -16.612 -2.152 13.256 1.00 66.25 93 GLY A N 1
ATOM 732 C CA . GLY A 1 93 ? -17.130 -2.509 14.578 1.00 66.25 93 GLY A CA 1
ATOM 733 C C . GLY A 1 93 ? -17.863 -1.364 15.291 1.00 66.25 93 GLY A C 1
ATOM 734 O O . GLY A 1 93 ? -18.745 -1.627 16.115 1.00 66.25 93 GLY A O 1
ATOM 735 N N . ILE A 1 94 ? -17.550 -0.107 14.958 1.00 71.44 94 ILE A N 1
ATOM 736 C CA . ILE A 1 94 ? -18.027 1.099 15.646 1.00 71.44 94 ILE A CA 1
ATOM 737 C C . ILE A 1 94 ? -19.280 1.647 14.953 1.00 71.44 94 ILE A C 1
ATOM 739 O O . ILE A 1 94 ? -19.279 2.029 13.789 1.00 71.44 94 ILE A O 1
ATOM 743 N N . SER A 1 95 ? -20.383 1.720 15.696 1.00 70.62 95 SER A N 1
ATOM 744 C CA . SER A 1 95 ? -21.666 2.238 15.206 1.00 70.62 95 SER A CA 1
ATOM 745 C C . SER A 1 95 ? -21.830 3.747 15.378 1.00 70.62 95 SER A C 1
ATOM 74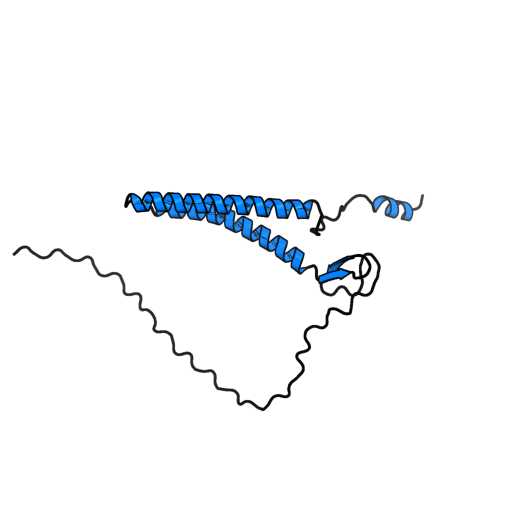7 O O . SER A 1 95 ? -22.798 4.302 14.860 1.00 70.62 95 SER A O 1
ATOM 749 N N . GLY A 1 96 ? -20.947 4.401 16.130 1.00 77.88 96 GLY A N 1
ATOM 750 C CA . GLY A 1 96 ? -21.070 5.807 16.500 1.00 77.88 96 GLY A CA 1
ATOM 751 C C . GLY A 1 96 ? -20.592 6.082 17.924 1.00 77.88 96 GLY A C 1
ATOM 752 O O . GLY A 1 96 ? -20.084 5.197 18.617 1.00 77.88 96 GLY A O 1
ATOM 753 N N . GLY A 1 97 ? -20.747 7.337 18.345 1.00 84.25 97 GLY A N 1
ATOM 754 C CA . GLY A 1 97 ? -20.491 7.793 19.708 1.00 84.25 97 GLY A CA 1
ATOM 755 C C . GLY A 1 97 ? -21.794 8.002 20.478 1.00 84.25 97 GLY A C 1
ATOM 756 O O . GLY A 1 97 ? -22.798 8.451 19.929 1.00 84.25 97 GLY A O 1
ATOM 757 N N . CYS A 1 98 ? -21.786 7.711 21.776 1.00 86.94 98 CYS A N 1
ATOM 758 C CA . CYS A 1 98 ? -22.923 7.984 22.646 1.00 86.94 98 CYS A CA 1
ATOM 759 C C . CYS A 1 98 ? -23.252 9.486 22.663 1.00 86.94 98 CYS A C 1
ATOM 761 O O . CYS A 1 98 ? -22.394 10.306 22.977 1.00 86.94 98 CYS A O 1
ATOM 763 N N . ARG A 1 99 ? -24.520 9.858 22.455 1.00 85.88 99 ARG A N 1
ATOM 764 C CA . ARG A 1 99 ? -24.969 11.266 22.485 1.00 85.88 99 ARG A CA 1
ATOM 765 C C . ARG A 1 99 ? -24.783 11.998 23.822 1.00 85.88 99 ARG A C 1
ATOM 767 O O . ARG A 1 99 ? -24.860 13.219 23.846 1.00 85.88 99 ARG A O 1
ATOM 774 N N . ALA A 1 100 ? -24.595 11.279 24.932 1.00 89.00 100 ALA A N 1
ATOM 775 C CA . ALA A 1 100 ? -24.392 11.899 26.244 1.00 89.00 100 ALA A CA 1
ATOM 776 C C . ALA A 1 100 ? -22.914 12.097 26.594 1.00 89.00 100 ALA A C 1
ATOM 778 O O . ALA A 1 100 ? -22.546 13.165 27.068 1.00 89.00 100 ALA A O 1
ATOM 779 N N . CYS A 1 101 ? -2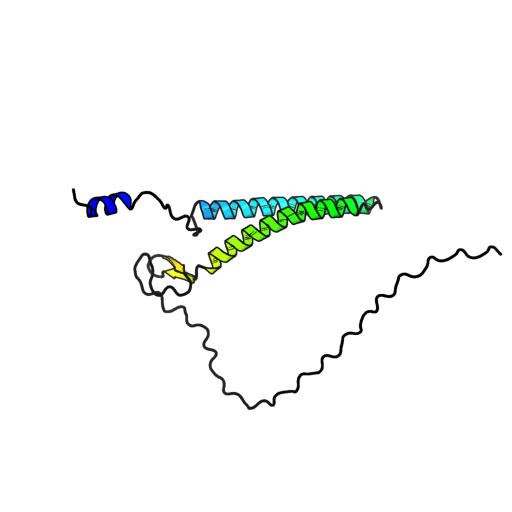2.072 11.078 26.396 1.00 89.69 101 CYS A N 1
ATOM 780 C CA . CYS A 1 101 ? -20.669 11.118 26.826 1.00 89.69 101 CYS A CA 1
ATOM 781 C C . CYS A 1 101 ? -19.648 10.996 25.688 1.00 89.69 101 CYS A C 1
ATOM 783 O O . CYS A 1 101 ? -18.453 11.063 25.945 1.00 89.69 101 CYS A O 1
ATOM 785 N N . GLY A 1 102 ? -20.091 10.776 24.450 1.00 84.06 102 GLY A N 1
ATOM 786 C CA . GLY A 1 102 ? -19.225 10.598 23.283 1.00 84.06 102 GLY A CA 1
ATOM 787 C C . GLY A 1 102 ? -18.546 9.231 23.176 1.00 84.06 102 GLY A C 1
ATOM 788 O O . GLY A 1 102 ? -17.905 8.970 22.164 1.00 84.06 102 GLY A O 1
ATOM 789 N N . ALA A 1 103 ? -18.694 8.343 24.167 1.00 86.81 103 ALA A N 1
ATOM 790 C CA . ALA A 1 103 ? -18.021 7.043 24.160 1.00 86.81 103 ALA A CA 1
ATOM 791 C C . ALA A 1 103 ? -18.432 6.199 22.936 1.00 86.81 103 ALA A C 1
ATOM 793 O O . ALA A 1 103 ? -19.635 6.118 22.648 1.00 86.81 103 ALA A O 1
ATOM 794 N N . PRO A 1 104 ? -17.477 5.558 22.237 1.00 83.75 104 PRO A N 1
ATOM 795 C CA . PRO A 1 104 ? -17.780 4.718 21.087 1.00 83.75 104 PRO A CA 1
ATOM 796 C C . PRO A 1 104 ? -18.614 3.513 21.515 1.00 83.75 104 PRO A C 1
ATOM 798 O O . PRO A 1 104 ? -18.461 2.995 22.626 1.00 83.75 104 PRO A O 1
ATOM 801 N N . HIS A 1 105 ? -19.497 3.055 20.636 1.00 84.50 105 HIS A N 1
ATOM 802 C CA . HIS A 1 105 ? -20.293 1.858 20.870 1.00 84.50 105 HIS A CA 1
ATOM 803 C C . HIS A 1 105 ? -20.332 0.965 19.634 1.00 84.50 105 HIS A C 1
ATOM 805 O O . HIS A 1 105 ? -20.268 1.436 18.498 1.00 84.50 105 HIS A O 1
ATOM 811 N N . SER A 1 106 ? -20.452 -0.340 19.861 1.00 82.38 106 SER A N 1
ATOM 812 C CA . SER A 1 106 ? -20.513 -1.334 18.796 1.00 82.38 106 SER A CA 1
ATOM 813 C C . SER A 1 106 ? -21.850 -1.314 18.047 1.00 82.38 106 SER A C 1
ATOM 815 O O . SER A 1 106 ? -22.859 -0.790 18.542 1.00 82.38 106 SER A O 1
ATOM 817 N N . ARG A 1 107 ? -21.880 -1.887 16.834 1.00 74.31 107 ARG A N 1
ATOM 818 C CA . ARG A 1 107 ? -23.139 -2.137 16.105 1.00 74.31 107 ARG A CA 1
ATOM 819 C C . ARG A 1 107 ? -24.065 -3.016 16.942 1.00 74.31 107 ARG A C 1
ATOM 821 O O . ARG A 1 107 ? -23.689 -4.099 17.372 1.00 74.31 107 ARG A O 1
ATOM 828 N N . GLY A 1 108 ? -25.278 -2.521 17.187 1.00 78.62 108 GLY A N 1
ATOM 829 C CA . GLY A 1 108 ? -26.284 -3.207 18.003 1.00 78.62 108 GLY A CA 1
ATOM 830 C C . GLY A 1 108 ? -26.167 -2.978 19.513 1.00 78.62 108 GLY A C 1
ATOM 831 O O . GLY A 1 108 ? -26.934 -3.579 20.264 1.00 78.62 108 GLY A O 1
ATOM 832 N N . ALA A 1 109 ? -25.259 -2.112 19.982 1.00 85.69 109 ALA A N 1
ATOM 833 C CA . ALA A 1 109 ? -25.210 -1.741 21.392 1.00 85.69 109 ALA A CA 1
ATOM 834 C C . ALA A 1 109 ? -26.532 -1.080 21.821 1.00 85.69 109 ALA A C 1
ATOM 836 O O . ALA A 1 109 ? -26.931 -0.036 21.309 1.00 85.69 109 ALA A O 1
ATOM 837 N N . VAL A 1 110 ? -27.215 -1.705 22.779 1.00 90.00 110 VAL A N 1
ATOM 838 C CA . VAL A 1 110 ? -28.497 -1.233 23.324 1.00 90.00 110 VAL A CA 1
ATOM 839 C C . VAL A 1 110 ? -28.261 -0.120 24.354 1.00 90.00 110 VAL A C 1
ATOM 841 O O . VAL A 1 110 ? -28.991 0.871 24.381 1.00 90.00 110 VAL A O 1
ATOM 844 N N . TYR A 1 111 ? -27.187 -0.237 25.139 1.00 89.12 111 TYR A N 1
ATOM 845 C CA . TYR A 1 111 ? -26.774 0.715 26.170 1.00 89.12 111 TYR A CA 1
ATOM 846 C C . TYR A 1 111 ? -25.322 1.153 25.967 1.00 89.12 111 TYR A C 1
ATOM 848 O O . TYR A 1 111 ? -24.485 0.378 25.505 1.00 89.12 111 TYR A O 1
ATOM 856 N N . CYS A 1 112 ? -25.006 2.385 26.361 1.00 90.00 112 CYS A N 1
ATOM 857 C CA . CYS A 1 112 ? -23.639 2.875 26.449 1.00 90.00 112 CYS A CA 1
ATOM 858 C C . CYS A 1 112 ? -22.912 2.162 27.592 1.00 90.00 112 CYS A C 1
ATOM 860 O O . CYS A 1 112 ? -23.341 2.244 28.742 1.00 90.00 112 CYS A O 1
ATOM 862 N N . TRP A 1 113 ? -21.784 1.523 27.290 1.00 87.44 113 TRP A N 1
ATOM 863 C CA . TRP A 1 113 ? -20.957 0.834 28.284 1.00 87.44 113 TRP A CA 1
ATOM 864 C C . TRP A 1 113 ? -20.379 1.783 29.347 1.00 87.44 113 TRP A C 1
ATOM 866 O O . TRP A 1 113 ? -20.128 1.357 30.469 1.00 87.44 113 TRP A O 1
ATOM 876 N N . GLN A 1 114 ? -20.199 3.068 29.014 1.00 90.19 114 GLN A N 1
ATOM 877 C CA . GLN A 1 114 ? -19.557 4.034 29.905 1.00 90.19 114 GLN A CA 1
ATOM 878 C C . GLN A 1 114 ? -20.536 4.837 30.771 1.00 90.19 114 GLN A C 1
ATOM 880 O O . GLN A 1 114 ? -20.290 5.012 31.960 1.00 90.19 114 GLN A O 1
ATOM 885 N N . CYS A 1 115 ? -21.635 5.348 30.205 1.00 92.56 115 CYS A N 1
ATOM 886 C CA . CYS A 1 115 ? -22.605 6.163 30.953 1.00 92.56 115 CYS A CA 1
ATOM 887 C C . CYS A 1 115 ? -23.955 5.470 31.196 1.00 92.56 115 CYS A C 1
ATOM 889 O O . CYS A 1 115 ? -24.825 6.044 31.846 1.00 92.56 115 CYS A O 1
ATOM 891 N N . GLY A 1 116 ? -24.156 4.259 30.664 1.00 91.75 116 GLY A N 1
ATOM 892 C CA . GLY A 1 116 ? -25.396 3.491 30.815 1.00 91.75 116 GLY A CA 1
ATOM 893 C C . GLY A 1 116 ? -26.578 3.989 29.975 1.00 91.75 116 GLY A C 1
ATOM 894 O O . GLY A 1 116 ? -27.652 3.396 30.033 1.00 91.75 116 GLY A O 1
ATOM 895 N N . LEU A 1 117 ? -26.418 5.060 29.186 1.00 91.38 117 LEU A N 1
ATOM 896 C CA . LEU A 1 117 ? -27.505 5.618 28.379 1.00 91.38 117 LEU A CA 1
ATOM 897 C C . LEU A 1 117 ? -27.981 4.630 27.305 1.00 91.38 117 LEU A C 1
ATOM 899 O O . LEU A 1 117 ? -27.170 4.082 26.565 1.00 91.38 117 LEU A O 1
ATOM 903 N N . GLN A 1 118 ? -29.295 4.477 27.155 1.00 90.31 118 GLN A N 1
ATOM 904 C CA . GLN A 1 118 ? -29.901 3.757 26.034 1.00 90.31 118 GLN A CA 1
ATOM 905 C C . GLN A 1 118 ? -29.555 4.427 24.688 1.00 90.31 118 GLN A C 1
ATOM 907 O O . GLN A 1 118 ? -29.806 5.621 24.501 1.00 90.31 118 GLN A O 1
ATOM 912 N N . LEU A 1 119 ? -29.024 3.647 23.744 1.00 85.56 119 LEU A N 1
ATOM 913 C CA . LEU A 1 119 ? -28.568 4.101 22.423 1.00 85.56 119 LEU A CA 1
ATOM 914 C C . LEU A 1 119 ? -29.594 3.862 21.299 1.00 85.56 119 LEU A C 1
ATOM 916 O O . LEU A 1 119 ? -29.424 4.394 20.205 1.00 85.56 119 LEU A O 1
ATOM 920 N N . LEU A 1 120 ? -30.671 3.102 21.553 1.00 70.50 120 LEU A N 1
ATOM 921 C CA . LEU A 1 120 ? -31.726 2.861 20.557 1.00 70.50 120 LEU A CA 1
ATOM 922 C C . LEU A 1 120 ? -32.462 4.165 20.200 1.00 70.50 120 LEU A C 1
ATOM 924 O O . LEU A 1 120 ? -33.386 4.585 20.892 1.00 70.50 120 LEU A O 1
ATOM 928 N N . GLN A 1 121 ? -32.031 4.770 19.095 1.00 56.94 121 GLN A N 1
ATOM 929 C CA . GLN A 1 121 ? -32.842 5.575 18.176 1.00 56.94 121 GLN A CA 1
ATOM 930 C C . GLN A 1 121 ? -32.249 5.544 16.746 1.00 56.94 121 GLN A C 1
ATOM 932 O O . GLN A 1 121 ? -32.992 5.720 15.788 1.00 56.94 121 GLN A O 1
ATOM 937 N N . GLU A 1 122 ? -30.960 5.225 16.564 1.00 52.47 122 GLU A N 1
ATOM 938 C CA . GLU A 1 122 ? -30.305 5.250 15.238 1.00 52.47 122 GLU A CA 1
ATOM 939 C C . GLU A 1 122 ? -30.310 3.909 14.468 1.00 52.47 122 GLU A C 1
ATOM 941 O O . GLU A 1 122 ? -29.715 3.809 13.401 1.00 52.47 122 GLU A O 1
ATOM 946 N N . SER A 1 123 ? -30.980 2.863 14.967 1.00 49.84 123 SER A N 1
ATOM 947 C CA . SER A 1 123 ? -31.122 1.581 14.255 1.00 49.84 123 SER A CA 1
ATOM 948 C C . SER A 1 123 ? -32.509 1.416 13.629 1.00 49.84 123 SER A C 1
ATOM 950 O O . SER A 1 123 ? -33.103 0.340 13.699 1.00 49.84 123 SER A O 1
ATOM 952 N N . GLN A 1 124 ? -33.054 2.468 13.012 1.00 46.84 124 GLN A N 1
ATOM 953 C CA . GLN A 1 124 ? -34.037 2.243 11.953 1.00 46.84 124 GLN A CA 1
ATOM 954 C C . GLN A 1 124 ? -33.267 1.767 10.723 1.00 46.84 124 GLN A C 1
ATOM 956 O O . GLN A 1 124 ? -32.957 2.530 9.813 1.00 46.84 124 GLN A O 1
ATOM 961 N N . SER A 1 125 ? -32.934 0.473 10.727 1.00 46.25 125 SER A N 1
ATOM 962 C CA . SER A 1 125 ? -32.750 -0.293 9.502 1.00 46.25 125 SER A CA 1
ATOM 963 C C . SER A 1 125 ? -33.862 0.123 8.551 1.00 46.25 125 SER A C 1
ATOM 965 O O . SER A 1 125 ? -35.026 0.076 8.946 1.00 46.25 125 SER A O 1
ATOM 967 N N . ALA A 1 126 ? -33.494 0.599 7.362 1.00 49.78 126 ALA A N 1
ATOM 968 C CA . ALA A 1 126 ? -34.421 1.041 6.337 1.00 49.78 126 ALA A CA 1
ATOM 969 C C . ALA A 1 126 ? -35.583 0.046 6.226 1.00 49.78 126 ALA A C 1
ATOM 971 O O . ALA A 1 126 ? -35.444 -1.046 5.674 1.00 49.78 126 ALA A O 1
ATOM 972 N N . VAL A 1 127 ? -36.729 0.417 6.796 1.00 45.22 127 VAL A N 1
ATOM 973 C CA . VAL A 1 127 ? -37.989 -0.238 6.501 1.00 45.22 127 VAL A CA 1
ATOM 974 C C . VAL A 1 127 ? -38.244 0.138 5.054 1.00 45.22 127 VAL A C 1
ATOM 976 O O . VAL A 1 127 ? -38.653 1.258 4.758 1.00 45.22 127 VAL A O 1
ATOM 979 N N . VAL A 1 128 ? -37.933 -0.785 4.145 1.00 48.03 128 VAL A N 1
ATOM 980 C CA . VAL A 1 128 ? -38.528 -0.797 2.815 1.00 48.03 128 VAL A CA 1
ATOM 981 C C . VAL A 1 128 ? -40.028 -0.873 3.067 1.00 48.03 128 VAL A C 1
ATOM 983 O O . VAL A 1 128 ? -40.571 -1.925 3.401 1.00 48.03 128 VAL A O 1
ATOM 986 N N . THR A 1 129 ? -40.686 0.281 3.028 1.00 40.44 129 THR A N 1
ATOM 987 C CA . THR A 1 129 ? -42.134 0.385 3.050 1.00 40.44 129 THR A CA 1
ATOM 988 C C . THR A 1 129 ? -42.647 -0.435 1.881 1.00 40.44 129 THR A C 1
ATOM 990 O O . THR A 1 129 ? -42.318 -0.175 0.725 1.00 40.44 129 THR A O 1
ATOM 993 N N . GLY A 1 130 ? -43.419 -1.471 2.207 1.00 48.28 130 GLY A N 1
ATOM 994 C CA . GLY A 1 130 ? -44.121 -2.281 1.231 1.00 48.28 130 GLY A CA 1
ATOM 995 C C . GLY A 1 130 ? -45.013 -1.389 0.378 1.00 48.28 130 GLY A C 1
ATOM 996 O O . GLY A 1 130 ? -46.110 -1.019 0.788 1.00 48.28 130 GLY A O 1
ATOM 997 N N . VAL A 1 131 ? -44.537 -1.059 -0.818 1.00 47.72 131 VAL A N 1
ATOM 998 C CA . VAL A 1 131 ? -45.410 -0.763 -1.944 1.00 47.72 131 VAL A CA 1
ATOM 999 C C . VAL A 1 131 ? -45.947 -2.113 -2.393 1.00 47.72 131 VAL A C 1
ATOM 1001 O O . VAL A 1 131 ? -45.192 -3.026 -2.727 1.00 47.72 131 VAL A O 1
ATOM 1004 N N . THR A 1 132 ? -47.263 -2.256 -2.310 1.00 45.34 132 THR A N 1
ATOM 1005 C CA . THR A 1 132 ? -48.006 -3.401 -2.814 1.00 45.34 132 THR A CA 1
ATOM 1006 C C . THR A 1 132 ? -47.603 -3.693 -4.256 1.00 45.34 132 THR A C 1
ATOM 1008 O O . THR A 1 132 ? -47.669 -2.834 -5.134 1.00 45.34 132 THR A O 1
ATOM 1011 N N . ALA A 1 133 ? -47.169 -4.929 -4.481 1.00 45.12 133 ALA A N 1
ATOM 1012 C CA . ALA A 1 133 ? -46.858 -5.452 -5.797 1.00 45.12 133 ALA A CA 1
ATOM 1013 C C . ALA A 1 133 ? -48.078 -5.336 -6.730 1.00 45.12 133 ALA A C 1
ATOM 1015 O O . ALA A 1 133 ? -49.157 -5.812 -6.364 1.00 45.12 133 ALA A O 1
ATOM 1016 N N . PRO A 1 134 ? -47.941 -4.812 -7.961 1.00 41.00 134 PRO A N 1
ATOM 1017 C CA . PRO A 1 134 ? -48.722 -5.358 -9.051 1.00 41.00 134 PRO A CA 1
ATOM 1018 C C . PRO A 1 134 ? -48.145 -6.743 -9.377 1.00 41.00 134 PRO A C 1
ATOM 1020 O O . PRO A 1 134 ? -46.929 -6.935 -9.384 1.00 41.00 134 PRO A O 1
ATOM 1023 N N . THR A 1 135 ? -49.021 -7.721 -9.613 1.00 53.31 135 THR A N 1
ATOM 1024 C CA . THR A 1 135 ? -48.637 -9.020 -10.180 1.00 53.31 135 THR A CA 1
ATOM 1025 C C . THR A 1 135 ? -47.874 -8.764 -11.477 1.00 53.31 135 THR A C 1
ATOM 1027 O O . THR A 1 135 ? -48.466 -8.380 -12.481 1.00 53.31 135 THR A O 1
ATOM 1030 N N . ALA A 1 136 ? -46.554 -8.920 -11.423 1.00 46.50 136 ALA A N 1
ATOM 1031 C CA . ALA A 1 136 ? -45.692 -8.971 -12.586 1.00 46.50 136 ALA A CA 1
ATOM 1032 C C . ALA A 1 136 ? -45.421 -10.449 -12.860 1.00 46.50 136 ALA A C 1
ATOM 1034 O O . ALA A 1 136 ? -44.881 -11.162 -12.012 1.00 46.50 136 ALA A O 1
ATOM 1035 N N . GLU A 1 137 ? -45.874 -10.900 -14.026 1.00 42.50 137 GLU A N 1
ATOM 1036 C CA . GLU A 1 137 ? -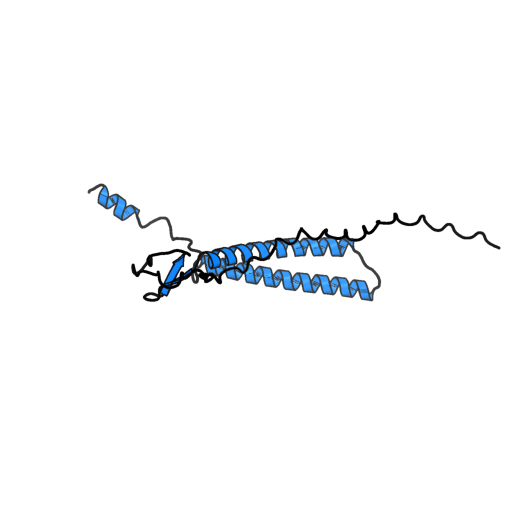45.516 -12.182 -14.618 1.00 42.50 137 GLU A CA 1
ATOM 1037 C C . GLU A 1 137 ? -44.014 -12.426 -14.460 1.00 42.50 137 GLU A C 1
ATOM 1039 O O . GLU A 1 137 ? -43.200 -11.544 -14.729 1.00 42.50 137 GLU A O 1
ATOM 1044 N N . ILE A 1 138 ? -43.655 -13.629 -14.019 1.00 53.62 138 ILE A N 1
ATOM 1045 C CA . ILE A 1 138 ? -42.274 -14.105 -14.024 1.00 53.62 138 ILE A CA 1
ATOM 1046 C C . ILE A 1 138 ? -41.827 -14.109 -15.493 1.00 53.62 138 ILE A C 1
ATOM 1048 O O . ILE A 1 138 ? -42.343 -14.929 -16.259 1.00 53.62 138 ILE A O 1
ATOM 1052 N N . PRO A 1 139 ? -40.886 -13.251 -15.930 1.00 51.00 139 PRO A N 1
ATOM 1053 C CA . PRO A 1 139 ? -40.285 -13.437 -17.233 1.00 51.00 139 PRO A CA 1
ATOM 1054 C C . PRO A 1 139 ? -39.435 -14.700 -17.130 1.00 51.00 139 PRO A C 1
ATOM 1056 O O . PRO A 1 139 ? -38.623 -14.844 -16.211 1.00 51.00 139 PRO A O 1
ATOM 1059 N N . ALA A 1 140 ? -39.635 -15.625 -18.068 1.00 54.16 140 ALA A N 1
ATOM 1060 C CA . ALA A 1 140 ? -38.716 -16.732 -18.280 1.00 54.16 140 ALA A CA 1
ATOM 1061 C C . ALA A 1 140 ? -37.273 -16.192 -18.292 1.00 54.16 140 ALA A C 1
ATOM 1063 O O . ALA A 1 140 ? -37.049 -15.110 -18.848 1.00 54.16 140 ALA A O 1
ATOM 1064 N N . PRO A 1 141 ? -36.298 -16.897 -17.689 1.00 46.00 141 PRO A N 1
ATOM 1065 C CA . PRO A 1 141 ? -34.917 -16.451 -17.733 1.00 46.00 141 PRO A CA 1
ATOM 1066 C C . PRO A 1 141 ? -34.530 -16.266 -19.199 1.00 46.00 141 PRO A C 1
ATOM 1068 O O . PRO A 1 141 ? -34.606 -17.202 -20.000 1.00 46.00 141 PRO A O 1
ATOM 1071 N N . ALA A 1 142 ? -34.176 -15.029 -19.548 1.00 49.25 142 ALA A N 1
ATOM 1072 C CA . ALA A 1 142 ? -33.594 -14.714 -20.833 1.00 49.25 142 ALA A CA 1
ATOM 1073 C C . ALA A 1 142 ? -32.407 -15.657 -21.020 1.00 49.25 142 ALA A C 1
ATOM 1075 O O . ALA A 1 142 ? -31.486 -15.682 -20.203 1.00 49.25 142 ALA A O 1
ATOM 1076 N N . GLN A 1 143 ? -32.473 -16.473 -22.069 1.00 58.09 143 GLN A N 1
ATOM 1077 C CA . GLN A 1 143 ? -31.337 -17.261 -22.502 1.00 58.09 143 GLN A CA 1
ATOM 1078 C C . GLN A 1 143 ? -30.220 -16.264 -22.791 1.00 58.09 143 GLN A C 1
ATOM 1080 O O . GLN A 1 143 ? -30.324 -15.450 -23.710 1.00 58.09 143 GLN A O 1
ATOM 1085 N N . THR A 1 144 ? -29.185 -16.281 -21.962 1.00 48.94 144 THR A N 1
ATOM 1086 C CA . THR A 1 144 ? -27.950 -15.570 -22.240 1.00 48.94 144 THR A CA 1
ATOM 1087 C C . THR A 1 144 ? -27.442 -16.123 -23.560 1.00 48.94 144 THR A C 1
ATOM 1089 O O . THR A 1 144 ? -27.112 -17.305 -23.660 1.00 48.94 144 THR A O 1
ATOM 1092 N N . VAL A 1 145 ? -27.433 -15.286 -24.594 1.00 59.97 145 VAL A N 1
ATOM 1093 C CA . VAL A 1 145 ? -26.694 -15.584 -25.818 1.00 59.97 145 VAL A CA 1
ATOM 1094 C C . VAL A 1 145 ? -25.255 -15.865 -25.371 1.00 59.97 145 VAL A C 1
ATOM 1096 O O . VAL A 1 145 ? -24.683 -15.015 -24.681 1.00 59.97 145 VAL A O 1
ATOM 1099 N N . PRO A 1 146 ? -24.671 -17.039 -25.669 1.00 54.59 146 PRO A N 1
ATOM 1100 C CA . PRO A 1 146 ? -23.269 -17.258 -25.368 1.00 54.59 146 PRO A CA 1
ATOM 1101 C C . PRO A 1 146 ? -22.462 -16.202 -26.124 1.00 54.59 146 PRO A C 1
ATOM 1103 O O . PRO A 1 146 ? -22.658 -15.996 -27.325 1.00 54.59 146 PRO A O 1
ATOM 1106 N N . ALA A 1 147 ? -21.577 -15.506 -25.410 1.00 57.50 147 ALA A N 1
ATOM 1107 C CA . ALA A 1 147 ? -20.522 -14.731 -26.044 1.00 57.50 147 ALA A CA 1
ATOM 1108 C C . ALA A 1 147 ? -19.816 -15.631 -27.075 1.00 57.50 147 ALA A C 1
ATOM 1110 O O . ALA A 1 147 ? -19.645 -16.823 -26.799 1.00 57.50 147 ALA A O 1
ATOM 1111 N N . PRO A 1 148 ? -19.424 -15.116 -28.254 1.00 54.09 148 PRO A N 1
ATOM 1112 C CA . PRO A 1 148 ? -18.646 -15.916 -29.180 1.00 54.09 148 PRO A CA 1
ATOM 1113 C C . PRO A 1 148 ? -17.383 -16.359 -28.446 1.00 54.09 148 PRO A C 1
ATOM 1115 O O . PRO A 1 148 ? -16.629 -15.530 -27.934 1.00 54.09 148 PRO A O 1
ATOM 1118 N N . GLU A 1 149 ? -17.186 -17.671 -28.349 1.00 51.62 149 GLU A N 1
ATOM 1119 C CA . GLU A 1 149 ? -15.924 -18.240 -27.912 1.00 51.62 149 GLU A CA 1
ATOM 1120 C C . GLU A 1 149 ? -14.841 -17.641 -28.810 1.00 51.62 149 GLU A C 1
ATOM 1122 O O . GLU A 1 149 ? -14.790 -17.911 -30.013 1.00 51.62 149 GLU A O 1
ATOM 1127 N N . THR A 1 150 ? -13.990 -16.786 -28.244 1.00 52.50 150 THR A N 1
ATOM 1128 C CA . THR A 1 150 ? -12.734 -16.423 -28.888 1.00 52.50 150 THR A CA 1
ATOM 1129 C C . THR A 1 150 ? -11.941 -17.713 -28.994 1.00 52.50 150 THR A C 1
ATOM 1131 O O . THR A 1 150 ? -11.277 -18.132 -28.046 1.00 52.50 150 THR A O 1
ATOM 1134 N N . GLN A 1 151 ? -12.051 -18.380 -30.140 1.00 59.47 151 GLN A N 1
ATOM 1135 C CA . GLN A 1 151 ? -11.158 -19.462 -30.500 1.00 59.47 151 GLN A CA 1
ATOM 1136 C C . GLN A 1 151 ? -9.748 -18.877 -30.478 1.00 59.47 151 GLN A C 1
ATOM 1138 O O . GLN A 1 151 ? -9.382 -18.068 -31.331 1.00 59.47 151 GLN A O 1
ATOM 1143 N N . ILE A 1 152 ? -8.969 -19.250 -29.465 1.00 60.78 152 ILE A N 1
ATOM 1144 C CA . ILE A 1 152 ? -7.534 -19.003 -29.439 1.00 60.78 152 ILE A CA 1
ATOM 1145 C C . ILE A 1 152 ? -6.969 -19.809 -30.606 1.00 60.78 152 ILE A C 1
ATOM 1147 O O . ILE A 1 152 ? -6.797 -21.025 -30.528 1.00 60.78 152 ILE A O 1
ATOM 1151 N N . GLN A 1 153 ? -6.752 -19.129 -31.727 1.00 66.81 153 GLN A N 1
ATOM 1152 C CA . GLN A 1 153 ? -6.091 -19.712 -32.877 1.00 66.81 153 GLN A CA 1
ATOM 1153 C C . GLN A 1 153 ? -4.653 -20.056 -32.456 1.00 66.81 153 GLN A C 1
ATOM 1155 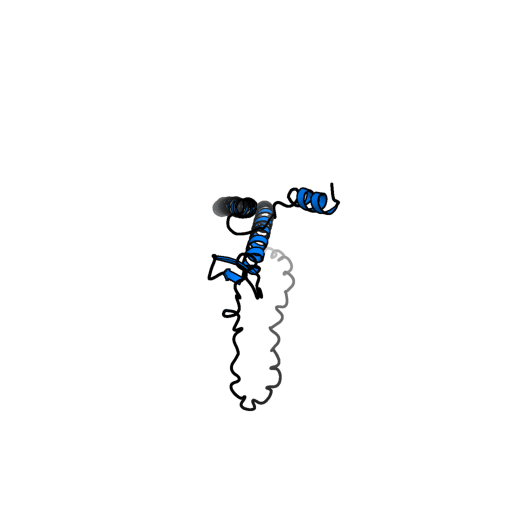O O . GLN A 1 153 ? -3.955 -19.176 -31.941 1.00 66.81 153 GLN A O 1
ATOM 1160 N N . PRO A 1 154 ? -4.192 -21.311 -32.619 1.00 71.62 154 PRO A N 1
ATOM 1161 C CA . PRO A 1 154 ? -2.798 -21.640 -32.360 1.00 71.62 154 PRO A CA 1
ATOM 1162 C C . PRO A 1 154 ? -1.886 -20.750 -33.222 1.00 71.62 154 PRO A C 1
ATOM 1164 O O . PRO A 1 154 ? -2.268 -20.388 -34.341 1.00 71.62 154 PRO A O 1
ATOM 1167 N N . PRO A 1 155 ? -0.697 -20.371 -32.716 1.00 75.69 155 PRO A N 1
ATOM 1168 C CA . PRO A 1 155 ? 0.205 -19.485 -33.438 1.00 75.69 155 PRO A CA 1
ATOM 1169 C C . PRO A 1 155 ? 0.544 -20.076 -34.808 1.00 75.69 155 PRO A C 1
ATOM 1171 O O . PRO A 1 155 ? 0.805 -21.274 -34.941 1.00 75.69 155 PRO A O 1
ATOM 1174 N N . ALA A 1 156 ? 0.524 -19.221 -35.831 1.00 77.88 156 ALA A N 1
ATOM 1175 C CA . ALA A 1 156 ? 0.864 -19.611 -37.191 1.00 77.88 156 ALA A CA 1
ATOM 1176 C C . ALA A 1 156 ? 2.279 -20.224 -37.242 1.00 77.88 156 ALA A C 1
ATOM 1178 O O . ALA A 1 156 ? 3.181 -19.730 -36.557 1.00 77.88 156 ALA A O 1
ATOM 1179 N N . PRO A 1 157 ? 2.507 -21.270 -38.060 1.00 76.31 157 PRO A N 1
ATOM 1180 C CA . PRO A 1 157 ? 3.843 -21.819 -38.242 1.00 76.31 157 PRO A CA 1
ATOM 1181 C C . PRO A 1 157 ? 4.786 -20.752 -38.826 1.00 76.31 157 PRO A C 1
ATOM 1183 O O . PRO A 1 157 ? 4.339 -19.869 -39.570 1.00 76.31 157 PRO A O 1
ATOM 1186 N N . PRO A 1 158 ? 6.094 -20.815 -38.516 1.00 77.69 158 PRO A N 1
ATOM 1187 C CA . PRO A 1 158 ? 7.066 -19.856 -39.025 1.00 77.69 158 PRO A CA 1
ATOM 1188 C C . PRO A 1 158 ? 7.048 -19.838 -40.558 1.00 77.69 158 PRO A C 1
ATOM 1190 O O . PRO A 1 158 ? 7.068 -20.886 -41.208 1.00 77.69 158 PRO A O 1
ATOM 1193 N N . ARG A 1 159 ? 7.008 -18.633 -41.142 1.00 78.88 159 ARG A N 1
ATOM 1194 C CA . ARG A 1 159 ? 7.067 -18.457 -42.598 1.00 78.88 159 ARG A CA 1
ATOM 1195 C C . ARG A 1 159 ? 8.390 -19.017 -43.110 1.00 78.88 159 ARG A C 1
ATOM 1197 O O . ARG A 1 159 ? 9.454 -18.547 -42.713 1.00 78.88 159 ARG A O 1
ATOM 1204 N N . GLN A 1 160 ? 8.319 -19.997 -44.005 1.00 79.12 160 GLN A N 1
ATOM 1205 C CA . GLN A 1 160 ? 9.495 -20.444 -44.741 1.00 79.12 160 GLN A CA 1
ATOM 1206 C C . GLN A 1 160 ? 9.914 -19.347 -45.734 1.00 79.12 160 GLN A C 1
ATOM 1208 O O . GLN A 1 160 ? 9.040 -18.709 -46.334 1.00 79.12 160 GLN A O 1
ATOM 1213 N N . PRO A 1 161 ? 11.221 -19.089 -45.899 1.00 75.69 161 PRO A N 1
ATOM 1214 C CA . PRO A 1 161 ? 11.700 -18.109 -46.862 1.00 75.69 161 PRO A CA 1
ATOM 1215 C C . PRO A 1 161 ? 11.321 -18.521 -48.290 1.00 75.69 161 PRO A C 1
ATOM 1217 O O . PRO A 1 161 ? 11.375 -19.696 -48.653 1.00 75.69 161 PRO A O 1
ATOM 1220 N N . LEU A 1 162 ? 10.926 -17.531 -49.093 1.00 78.81 162 LEU A N 1
ATOM 1221 C CA . LEU A 1 162 ? 10.613 -17.710 -50.510 1.00 78.81 162 LEU A CA 1
ATOM 1222 C C . LEU A 1 162 ? 11.876 -18.193 -51.254 1.00 78.81 162 LEU A C 1
ATOM 1224 O O . LEU A 1 162 ? 12.952 -17.644 -50.995 1.00 78.81 162 LEU A O 1
ATOM 1228 N N . PRO A 1 163 ? 11.786 -19.161 -52.186 1.00 74.62 163 PRO A N 1
ATOM 1229 C CA . PRO A 1 163 ? 12.931 -19.515 -53.016 1.00 74.62 163 PRO A CA 1
ATOM 1230 C C . PRO A 1 163 ? 13.366 -18.318 -53.883 1.00 74.62 163 PRO A C 1
ATOM 1232 O O . PRO A 1 163 ? 12.511 -17.539 -54.323 1.00 74.62 163 PRO A O 1
ATOM 1235 N N . PRO A 1 164 ? 14.678 -18.153 -54.136 1.00 76.75 164 PRO A N 1
ATOM 1236 C CA . PRO A 1 164 ? 15.172 -17.117 -55.035 1.00 76.75 164 PRO A CA 1
ATOM 1237 C C . PRO A 1 164 ? 14.675 -17.359 -56.469 1.00 76.75 164 PRO A C 1
ATOM 1239 O O . PRO A 1 164 ? 14.490 -18.506 -56.879 1.00 76.75 164 PRO A O 1
ATOM 1242 N N . ARG A 1 165 ? 14.436 -16.261 -57.197 1.00 71.19 165 ARG A N 1
ATOM 1243 C CA . ARG A 1 165 ? 14.062 -16.267 -58.620 1.00 71.19 165 ARG A CA 1
ATOM 1244 C C . ARG A 1 165 ? 15.207 -16.718 -59.515 1.00 71.19 165 ARG A C 1
ATOM 1246 O O . ARG A 1 165 ? 16.356 -16.327 -59.215 1.00 71.19 165 ARG A O 1
#

Secondary structure (DSSP, 8-state):
--HHHHHHHHTTSS-------TT-HHHHHHHHHHHHHHHHHHHHHHHHHHHHHHHHHTT---HHHHHHHHHHHHHHHHHHHHHHHHHHHHHHHEEEE-TTT--EEETT-SB-TTT--B-TTS--------PPPP----PPPP--PPPP----PPPPPPPPPPPP-